Protein AF-A0A1W9QGC0-F1 (afdb_monomer_lite)

Foldseek 3Di:
DDPVVVVVPDPDPDPDKDFDDKAAPCPDPCVPDDDDDDDADDPDRPVVVVVVVVCVVVRIDTDID

Structure (mmCIF, N/CA/C/O backbone):
data_AF-A0A1W9QGC0-F1
#
_entry.id   AF-A0A1W9QGC0-F1
#
loop_
_atom_site.group_PDB
_atom_site.id
_atom_site.type_symbol
_atom_site.label_atom_id
_atom_site.label_alt_id
_atom_site.label_comp_id
_atom_site.label_asym_id
_atom_site.label_entity_id
_atom_site.label_seq_id
_atom_site.pdbx_PDB_ins_code
_atom_site.Cartn_x
_atom_site.Cartn_y
_atom_site.Cartn_z
_atom_site.occupancy
_atom_site.B_iso_or_equiv
_atom_site.auth_seq_id
_atom_site.auth_comp_id
_atom_site.auth_asym_id
_atom_site.auth_atom_id
_atom_site.pdbx_PDB_model_num
ATOM 1 N N . MET A 1 1 ? -1.707 -13.824 -35.749 1.00 47.75 1 MET A N 1
ATOM 2 C CA . MET A 1 1 ? -1.780 -13.275 -34.377 1.00 47.75 1 MET A CA 1
ATOM 3 C C . MET A 1 1 ? -0.371 -13.372 -33.855 1.00 47.75 1 MET A C 1
ATOM 5 O O . MET A 1 1 ? 0.010 -14.363 -33.243 1.00 47.75 1 MET A O 1
ATOM 9 N N . ASP A 1 2 ? 0.424 -12.423 -34.319 1.00 48.03 2 ASP A N 1
ATOM 10 C CA . ASP A 1 2 ? 1.875 -12.440 -34.273 1.00 48.03 2 ASP A CA 1
ATOM 11 C C . ASP A 1 2 ? 2.329 -11.913 -32.910 1.00 48.03 2 ASP A C 1
ATOM 13 O O . ASP A 1 2 ? 1.698 -11.024 -32.340 1.00 48.03 2 ASP A O 1
ATOM 17 N N . ALA A 1 3 ? 3.384 -12.500 -32.345 1.00 60.59 3 ALA A N 1
ATOM 18 C CA . ALA A 1 3 ? 3.837 -12.222 -30.979 1.00 60.59 3 ALA A CA 1
ATOM 19 C C . ALA A 1 3 ? 4.167 -10.732 -30.725 1.00 60.59 3 ALA A C 1
ATOM 21 O O . ALA A 1 3 ? 4.098 -10.272 -29.585 1.00 60.59 3 ALA A O 1
ATOM 22 N N . ASP A 1 4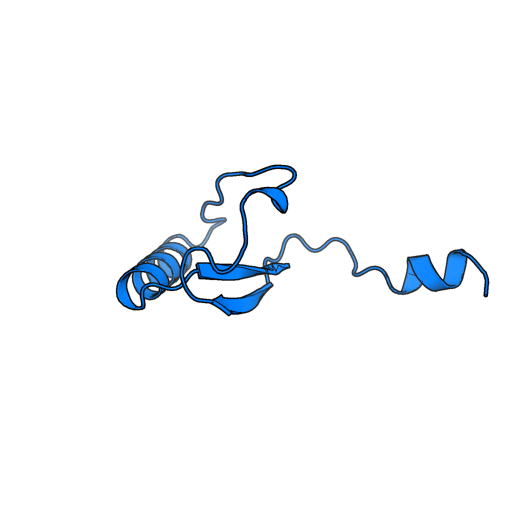 ? 4.460 -9.977 -31.785 1.00 58.34 4 ASP A N 1
ATOM 23 C CA . ASP A 1 4 ? 4.731 -8.536 -31.763 1.00 58.34 4 ASP A CA 1
ATOM 24 C C . ASP A 1 4 ? 3.504 -7.664 -31.419 1.00 58.34 4 ASP A C 1
ATOM 26 O O . ASP A 1 4 ? 3.657 -6.603 -30.806 1.00 58.34 4 ASP A O 1
ATOM 30 N N . ASP A 1 5 ? 2.281 -8.119 -31.723 1.00 55.66 5 ASP A N 1
ATOM 31 C CA . ASP A 1 5 ? 1.048 -7.399 -31.350 1.00 55.66 5 ASP A CA 1
ATOM 32 C C . ASP A 1 5 ? 0.810 -7.451 -29.831 1.00 55.66 5 ASP A C 1
ATOM 34 O O . ASP A 1 5 ? 0.311 -6.499 -29.227 1.00 55.66 5 ASP A O 1
ATOM 38 N N . LEU A 1 6 ? 1.216 -8.550 -29.186 1.00 59.00 6 LEU A N 1
ATOM 39 C CA . LEU A 1 6 ? 1.040 -8.755 -27.749 1.00 59.00 6 LEU A CA 1
ATOM 40 C C . LEU A 1 6 ? 2.017 -7.903 -26.922 1.00 59.00 6 LEU A C 1
ATOM 42 O O . LEU A 1 6 ? 1.663 -7.419 -25.848 1.00 59.00 6 LEU A O 1
ATOM 46 N N . ALA A 1 7 ? 3.228 -7.673 -27.439 1.00 58.91 7 ALA A N 1
ATOM 47 C CA . ALA A 1 7 ? 4.242 -6.839 -26.794 1.00 58.91 7 ALA A CA 1
ATOM 48 C C . ALA A 1 7 ? 3.893 -5.339 -26.833 1.00 58.91 7 ALA A C 1
ATOM 50 O O . ALA A 1 7 ? 4.218 -4.607 -25.900 1.00 58.91 7 ALA A O 1
ATOM 51 N N . SER A 1 8 ? 3.182 -4.883 -27.869 1.00 55.84 8 SER A N 1
ATOM 52 C CA . SER A 1 8 ? 2.735 -3.484 -27.995 1.00 55.84 8 SER A CA 1
ATOM 53 C C . SER A 1 8 ? 1.572 -3.122 -27.060 1.00 55.84 8 SER A C 1
ATOM 55 O O . SER A 1 8 ? 1.309 -1.941 -26.833 1.00 55.84 8 SER A O 1
ATOM 57 N N . LEU A 1 9 ? 0.890 -4.127 -26.497 1.00 59.09 9 LEU A N 1
ATOM 58 C CA . LEU A 1 9 ? -0.139 -3.963 -25.464 1.00 59.09 9 LEU A CA 1
ATOM 59 C C . LEU A 1 9 ? 0.443 -3.871 -24.048 1.00 59.09 9 LEU A C 1
ATOM 61 O O . LEU A 1 9 ? -0.277 -3.500 -23.119 1.00 59.09 9 LEU A O 1
ATOM 65 N N . ALA A 1 10 ? 1.721 -4.217 -23.862 1.00 59.50 10 ALA A N 1
ATOM 66 C CA . ALA A 1 10 ? 2.362 -4.119 -22.562 1.00 59.50 10 ALA A CA 1
ATOM 67 C C . ALA A 1 10 ? 2.473 -2.634 -22.163 1.00 59.50 10 ALA A C 1
ATOM 69 O O . ALA A 1 10 ? 3.015 -1.829 -22.930 1.00 59.50 10 ALA A O 1
ATOM 70 N N . PRO A 1 11 ? 1.976 -2.239 -20.976 1.00 58.31 11 PRO A N 1
ATOM 71 C CA . PRO A 1 11 ? 2.158 -0.883 -20.483 1.00 58.31 11 PRO A CA 1
ATOM 72 C C . PRO A 1 11 ? 3.648 -0.543 -20.454 1.00 58.31 11 PRO A C 1
ATOM 74 O O . PRO A 1 11 ? 4.475 -1.364 -20.049 1.00 58.31 11 PRO A O 1
ATOM 77 N N . LYS A 1 12 ? 4.007 0.678 -20.869 1.00 58.22 12 LYS A N 1
ATOM 78 C CA . LYS A 1 12 ? 5.377 1.174 -20.685 1.00 58.22 12 LYS A CA 1
ATOM 79 C C . LYS A 1 12 ? 5.743 1.036 -19.203 1.00 58.22 12 LYS A C 1
ATOM 81 O O . LYS A 1 12 ? 4.896 1.368 -18.373 1.00 58.22 12 LYS A O 1
ATOM 86 N N . PRO A 1 13 ? 6.970 0.604 -18.861 1.00 55.66 13 PRO A N 1
ATOM 87 C CA . PRO A 1 13 ? 7.398 0.498 -17.474 1.00 55.66 13 PRO A CA 1
ATOM 88 C C . PRO A 1 13 ? 7.404 1.898 -16.859 1.00 55.66 13 PRO A C 1
ATOM 90 O O . PRO A 1 13 ? 8.328 2.687 -17.054 1.00 55.66 13 PRO A O 1
ATOM 93 N N . SER A 1 14 ? 6.321 2.228 -16.168 1.00 64.25 14 SER A N 1
ATOM 94 C CA . SER A 1 14 ? 6.191 3.430 -15.367 1.00 64.25 14 SER A CA 1
ATOM 95 C C . SER A 1 14 ? 6.552 3.046 -13.937 1.00 64.25 14 SER A C 1
ATOM 97 O O . SER A 1 14 ? 6.182 1.974 -13.470 1.00 64.25 14 SER A O 1
ATOM 99 N N . ARG A 1 15 ? 7.295 3.904 -13.236 1.00 66.25 15 ARG A N 1
ATOM 100 C CA . ARG A 1 15 ? 7.560 3.730 -11.797 1.00 66.25 15 ARG A CA 1
ATOM 101 C C . ARG A 1 15 ? 6.398 4.249 -10.941 1.00 66.25 15 ARG A C 1
ATOM 103 O O . ARG A 1 15 ? 6.535 4.359 -9.728 1.00 66.25 15 ARG A O 1
ATOM 110 N N . THR A 1 16 ? 5.293 4.628 -11.576 1.00 80.00 16 THR A N 1
ATOM 111 C CA . THR A 1 16 ? 4.105 5.147 -10.916 1.00 80.00 16 THR A CA 1
ATOM 112 C C . THR A 1 16 ? 3.253 3.975 -10.468 1.00 80.00 16 THR A C 1
ATOM 114 O O . THR A 1 16 ? 2.861 3.160 -11.292 1.00 80.00 16 THR A O 1
ATOM 117 N N . ILE A 1 17 ? 2.976 3.923 -9.169 1.00 83.69 17 ILE A N 1
ATOM 118 C CA . ILE A 1 17 ? 2.083 2.943 -8.562 1.00 83.69 17 ILE A CA 1
ATOM 119 C C . ILE A 1 17 ? 0.668 3.516 -8.623 1.00 83.69 17 ILE A C 1
ATOM 121 O O . ILE A 1 17 ? 0.363 4.503 -7.950 1.00 83.69 17 ILE A O 1
ATOM 125 N N . GLU A 1 18 ? -0.191 2.921 -9.445 1.00 88.06 18 GLU A N 1
ATOM 126 C CA . GLU A 1 18 ? -1.598 3.314 -9.560 1.00 88.06 18 GLU A CA 1
ATOM 127 C C . GLU A 1 18 ? -2.468 2.383 -8.709 1.00 88.06 18 GLU A C 1
ATOM 129 O O . GLU A 1 18 ? -2.564 1.188 -8.992 1.00 88.06 18 GLU A O 1
ATOM 134 N N . ILE A 1 19 ? -3.143 2.918 -7.684 1.00 90.94 19 ILE A N 1
ATOM 135 C CA . ILE A 1 19 ? -4.104 2.134 -6.896 1.00 90.94 19 ILE A CA 1
ATOM 136 C C . ILE A 1 19 ? -5.348 1.876 -7.742 1.00 90.94 19 ILE A C 1
ATOM 138 O O . ILE A 1 19 ? -6.036 2.801 -8.164 1.00 90.94 19 ILE A O 1
ATOM 142 N N . SER A 1 20 ? -5.657 0.602 -7.942 1.00 92.81 20 SER A N 1
ATOM 143 C CA . SER A 1 20 ? -6.803 0.149 -8.725 1.00 92.81 20 SER A CA 1
ATOM 144 C C . SER A 1 20 ? -8.009 -0.211 -7.855 1.00 92.81 20 SER A C 1
ATOM 146 O O . SER A 1 20 ? -9.141 0.072 -8.236 1.00 92.81 20 SER A O 1
ATOM 148 N N . HIS A 1 21 ? -7.782 -0.833 -6.692 1.00 94.25 21 HIS A N 1
ATOM 149 C CA . HIS A 1 21 ? -8.844 -1.361 -5.833 1.00 94.25 21 HIS A CA 1
ATOM 150 C C . HIS A 1 21 ? -8.446 -1.318 -4.358 1.00 94.25 21 HIS A C 1
ATOM 152 O O . HIS A 1 21 ? -7.265 -1.404 -4.024 1.00 94.25 21 HIS A O 1
ATOM 158 N N . PHE A 1 22 ? -9.455 -1.264 -3.487 1.00 96.31 22 PHE A N 1
ATOM 159 C CA . PHE A 1 22 ? -9.321 -1.493 -2.051 1.00 96.31 22 PHE A CA 1
ATOM 160 C C . PHE A 1 22 ? -10.096 -2.755 -1.682 1.00 96.31 22 PHE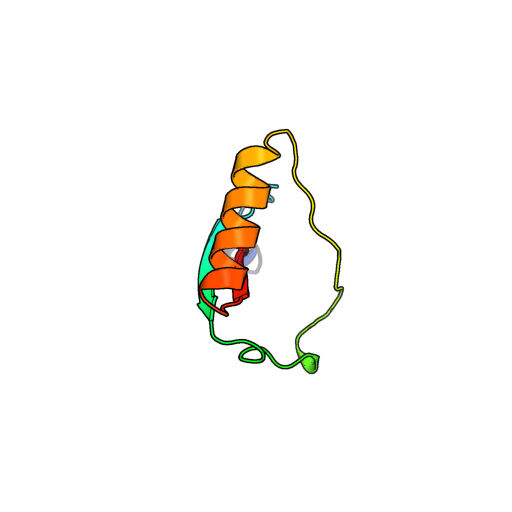 A C 1
ATOM 162 O O . PHE A 1 22 ? -11.271 -2.881 -2.036 1.00 96.31 22 PHE A O 1
ATOM 169 N N . VAL A 1 23 ? -9.447 -3.687 -0.996 1.00 95.62 23 VAL A N 1
ATOM 170 C CA . VAL A 1 23 ? -10.010 -4.998 -0.651 1.00 95.62 23 VAL A CA 1
ATOM 171 C C . VAL A 1 23 ? -9.929 -5.250 0.848 1.00 95.62 23 VAL A C 1
ATOM 173 O O . VAL A 1 23 ? -9.175 -4.593 1.560 1.00 95.62 23 VAL A O 1
ATOM 176 N N . ALA A 1 24 ? -10.724 -6.195 1.345 1.00 95.31 24 ALA A N 1
ATOM 177 C CA . ALA A 1 24 ? -10.609 -6.633 2.729 1.00 95.31 24 ALA A CA 1
ATOM 178 C C . ALA A 1 24 ? -9.248 -7.319 2.975 1.00 95.31 24 ALA A C 1
ATOM 180 O O . ALA A 1 24 ? -8.684 -7.898 2.042 1.00 95.31 24 ALA A O 1
ATOM 181 N N . PRO A 1 25 ? -8.742 -7.321 4.218 1.00 92.12 25 PRO A N 1
ATOM 182 C CA . PRO A 1 25 ? -7.505 -8.008 4.548 1.00 92.12 25 PRO A CA 1
ATOM 183 C C . PRO A 1 25 ? -7.618 -9.501 4.234 1.00 92.12 25 PRO A C 1
ATOM 185 O O . PRO A 1 25 ? -8.655 -10.114 4.510 1.00 92.12 25 PRO A O 1
ATOM 188 N N . ASN A 1 26 ? -6.556 -10.100 3.694 1.00 90.19 26 ASN A N 1
ATOM 189 C CA . ASN A 1 26 ? -6.528 -11.498 3.225 1.00 90.19 26 ASN A CA 1
ATOM 190 C C . ASN A 1 26 ? -7.466 -11.816 2.046 1.00 90.19 26 ASN A C 1
ATOM 192 O O . ASN A 1 26 ? -7.722 -12.988 1.768 1.00 90.19 26 ASN A O 1
ATOM 196 N N . ALA A 1 27 ? -7.974 -10.809 1.330 1.00 93.50 27 ALA A N 1
ATOM 197 C CA . ALA A 1 27 ? -8.676 -11.054 0.069 1.00 93.50 27 ALA A CA 1
ATOM 198 C C . ALA A 1 27 ? -7.746 -11.650 -1.006 1.00 93.50 27 ALA A C 1
ATOM 200 O O . ALA A 1 27 ? -8.224 -12.299 -1.936 1.00 93.50 27 ALA A O 1
ATOM 201 N N . VAL A 1 28 ? -6.431 -11.445 -0.872 1.00 89.69 28 VAL A N 1
ATOM 202 C CA . VAL A 1 28 ? -5.402 -12.078 -1.700 1.00 89.69 28 VAL A CA 1
ATOM 203 C C . VAL A 1 28 ? -4.665 -13.120 -0.866 1.00 89.69 28 VAL A C 1
ATOM 205 O O . VAL A 1 28 ? -4.059 -12.808 0.157 1.00 89.69 28 VAL A O 1
ATOM 208 N N . GLU A 1 29 ? -4.713 -14.377 -1.303 1.00 90.44 29 GLU A N 1
ATOM 209 C CA . GLU A 1 29 ? -3.988 -15.453 -0.631 1.00 90.44 29 GLU A CA 1
ATOM 210 C C . GLU A 1 29 ? -2.466 -15.314 -0.846 1.00 90.44 29 GLU A C 1
ATOM 212 O O . GLU A 1 29 ? -2.034 -15.058 -1.973 1.00 90.44 29 GLU A O 1
ATOM 217 N N . PRO A 1 30 ? -1.620 -15.566 0.175 1.00 88.69 30 PRO A N 1
ATOM 218 C CA . PRO A 1 30 ? -0.163 -15.422 0.062 1.00 88.69 30 PRO A CA 1
ATOM 219 C C . PRO A 1 30 ? 0.498 -16.266 -1.037 1.00 88.69 30 PRO A C 1
ATOM 221 O O . PRO A 1 30 ? 1.606 -15.957 -1.462 1.00 88.69 30 PRO A O 1
ATOM 224 N N . VAL A 1 31 ? -0.167 -17.325 -1.515 1.00 92.25 31 VAL A N 1
ATOM 225 C CA . VAL A 1 31 ? 0.304 -18.154 -2.640 1.00 92.25 31 VAL A CA 1
ATOM 226 C C . VAL A 1 31 ? 0.468 -17.353 -3.938 1.00 92.25 31 VAL A C 1
ATOM 228 O O . VAL A 1 31 ? 1.238 -17.748 -4.810 1.00 92.25 31 VAL A O 1
ATOM 231 N N . TRP A 1 32 ? -0.217 -16.213 -4.056 1.00 89.44 32 TRP A N 1
ATOM 232 C CA . TRP A 1 32 ? -0.124 -15.309 -5.202 1.00 89.44 32 TRP A CA 1
ATOM 233 C C . TRP A 1 32 ? 1.034 -14.304 -5.095 1.00 89.44 32 TRP A C 1
ATOM 235 O O . TRP A 1 32 ? 1.227 -13.499 -6.004 1.00 89.44 32 TRP A O 1
ATOM 245 N N . TYR A 1 33 ? 1.811 -14.322 -4.007 1.00 87.81 33 TYR A N 1
ATOM 246 C CA . TYR A 1 33 ? 2.935 -13.405 -3.818 1.00 87.81 33 TYR A CA 1
ATOM 247 C C . TYR A 1 33 ? 4.211 -13.991 -4.417 1.00 87.81 33 TYR A C 1
ATOM 249 O O . TYR A 1 33 ? 4.744 -14.984 -3.931 1.00 87.81 33 TYR A O 1
ATOM 257 N N . GLU A 1 34 ? 4.737 -13.347 -5.458 1.00 89.62 34 GLU A N 1
ATOM 258 C CA . GLU A 1 34 ? 5.982 -13.792 -6.088 1.00 89.62 34 GLU A CA 1
ATOM 259 C C . GLU A 1 34 ? 7.217 -13.256 -5.346 1.00 89.62 34 GLU A C 1
ATOM 261 O O . GLU A 1 34 ? 8.125 -14.008 -4.991 1.00 89.62 34 GLU A O 1
ATOM 266 N N . ARG A 1 35 ? 7.267 -11.937 -5.110 1.00 88.50 35 ARG A N 1
ATOM 267 C CA . ARG A 1 35 ? 8.410 -11.243 -4.493 1.00 88.50 35 ARG A CA 1
ATOM 268 C C . ARG A 1 35 ? 7.925 -10.088 -3.618 1.00 88.50 35 ARG A C 1
ATOM 270 O O . ARG A 1 35 ? 7.867 -8.960 -4.103 1.00 88.50 35 ARG A O 1
ATOM 277 N N . PRO A 1 36 ? 7.553 -10.341 -2.355 1.00 88.69 36 PRO A N 1
ATOM 278 C CA . PRO A 1 36 ? 7.126 -9.272 -1.462 1.00 88.69 36 PRO A CA 1
ATOM 279 C C . PRO A 1 36 ? 8.281 -8.293 -1.212 1.00 88.69 36 PRO A C 1
ATOM 281 O O . PRO A 1 36 ? 9.419 -8.703 -0.976 1.00 88.69 36 PRO A O 1
ATOM 284 N N . TYR A 1 37 ? 7.983 -6.997 -1.254 1.00 89.56 37 TYR A N 1
ATOM 285 C CA . TYR A 1 37 ? 8.932 -5.923 -0.972 1.00 89.56 37 TYR A CA 1
ATOM 286 C C . TYR A 1 37 ? 8.276 -4.852 -0.105 1.00 89.56 37 TYR A C 1
ATOM 288 O O . TYR A 1 37 ? 7.059 -4.675 -0.122 1.00 89.56 37 TYR A O 1
ATOM 296 N N . TYR A 1 38 ? 9.097 -4.126 0.650 1.00 89.56 38 TYR A N 1
ATOM 297 C CA . TYR A 1 38 ? 8.640 -2.944 1.367 1.00 89.56 38 TYR A CA 1
ATOM 298 C C . TYR A 1 38 ? 8.611 -1.756 0.412 1.00 89.56 38 TYR A C 1
ATOM 300 O O . TYR A 1 38 ? 9.600 -1.471 -0.265 1.00 89.56 38 TYR A O 1
ATOM 308 N N . LEU A 1 39 ? 7.472 -1.074 0.366 1.00 89.44 39 LEU A N 1
ATOM 309 C CA . LEU A 1 39 ? 7.326 0.212 -0.298 1.00 89.44 39 LEU A CA 1
ATOM 310 C C . LEU A 1 39 ? 7.529 1.324 0.736 1.00 89.44 39 LEU A C 1
ATOM 312 O O . LEU A 1 39 ? 7.132 1.181 1.890 1.00 89.44 39 LEU A O 1
ATOM 316 N N . GLY A 1 40 ? 8.164 2.413 0.319 1.00 90.31 40 GLY A N 1
ATOM 317 C CA . GLY A 1 40 ? 8.293 3.640 1.095 1.00 90.31 40 GLY A CA 1
ATOM 318 C C . GLY A 1 40 ? 8.027 4.853 0.205 1.00 90.31 40 GLY A C 1
ATOM 319 O O . GLY A 1 40 ? 7.928 4.692 -1.016 1.00 90.31 40 GLY A O 1
ATOM 320 N N . PRO A 1 41 ? 7.897 6.049 0.794 1.00 90.38 41 PRO A N 1
ATOM 321 C CA . PRO A 1 41 ? 7.700 7.273 0.031 1.00 90.38 41 PRO A CA 1
ATOM 322 C C . PRO A 1 41 ? 8.899 7.579 -0.878 1.00 90.38 41 PRO A C 1
ATOM 324 O O . PRO A 1 41 ? 10.045 7.283 -0.539 1.00 90.38 41 PRO A O 1
ATOM 327 N N . ASP A 1 42 ? 8.621 8.203 -2.024 1.00 86.81 42 ASP A N 1
ATOM 328 C CA . ASP A 1 42 ? 9.622 8.739 -2.957 1.00 86.81 42 ASP A CA 1
ATOM 329 C C . ASP A 1 42 ? 9.359 10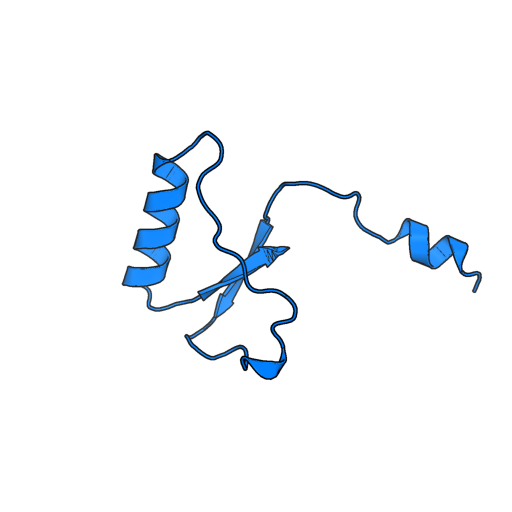.240 -3.160 1.00 86.81 42 ASP A C 1
ATOM 331 O O . ASP A 1 42 ? 8.676 10.657 -4.094 1.00 86.81 42 ASP A O 1
ATOM 335 N N . GLY A 1 43 ? 9.830 11.053 -2.211 1.00 88.31 43 GLY A N 1
ATOM 336 C CA . GLY A 1 43 ? 9.771 12.519 -2.267 1.00 88.31 43 GLY A CA 1
ATOM 337 C C . GLY A 1 43 ? 8.515 13.181 -1.682 1.00 88.31 43 GLY A C 1
ATOM 338 O O . GLY A 1 43 ? 8.563 14.380 -1.41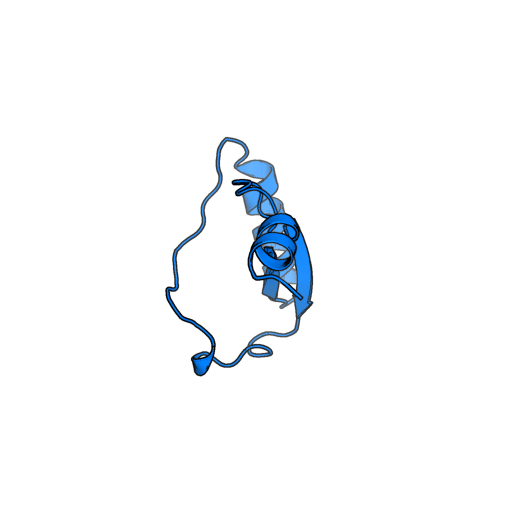7 1.00 88.31 43 GLY A O 1
ATOM 339 N N . ASP A 1 44 ? 7.433 12.436 -1.435 1.00 91.00 44 ASP A N 1
ATOM 340 C CA . ASP A 1 44 ? 6.212 12.929 -0.772 1.00 91.00 44 ASP A CA 1
ATOM 341 C C . ASP A 1 44 ? 5.799 12.017 0.397 1.00 91.00 44 ASP A C 1
ATOM 343 O O . ASP A 1 44 ? 4.962 11.115 0.276 1.00 91.00 44 ASP A O 1
ATOM 347 N N . ASP A 1 45 ? 6.439 12.247 1.543 1.00 94.50 45 ASP A N 1
ATOM 348 C CA . ASP A 1 45 ? 6.222 11.478 2.768 1.00 94.50 45 ASP A CA 1
ATOM 349 C C . ASP A 1 45 ? 4.810 11.696 3.334 1.00 94.50 45 ASP A C 1
ATOM 351 O O . ASP A 1 45 ? 4.178 10.750 3.808 1.00 94.50 45 ASP A O 1
ATOM 355 N N . GLU A 1 46 ? 4.291 12.928 3.275 1.00 95.75 46 GLU A N 1
ATOM 356 C CA . GLU A 1 46 ? 2.994 13.285 3.860 1.00 95.75 46 GLU A CA 1
ATOM 357 C C . GLU A 1 46 ? 1.855 12.535 3.167 1.00 95.75 46 GLU A C 1
ATOM 359 O O . GLU A 1 46 ? 1.0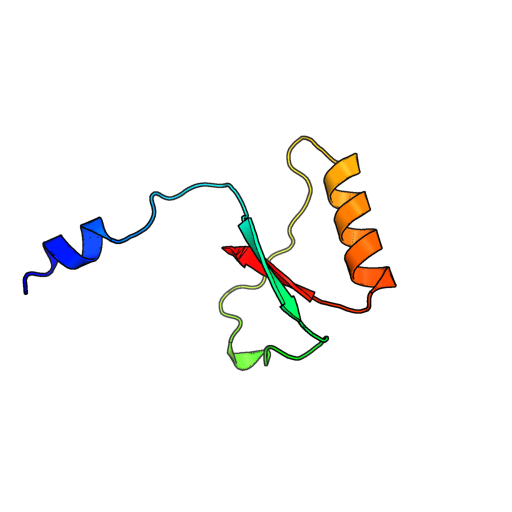59 11.872 3.840 1.00 95.75 46 GLU A O 1
ATOM 364 N N . SER A 1 47 ? 1.814 12.558 1.830 1.00 93.00 47 SER A N 1
ATOM 365 C CA . SER A 1 47 ? 0.800 11.826 1.064 1.00 93.00 47 SER A CA 1
ATOM 366 C C . SER A 1 47 ? 0.894 10.314 1.284 1.00 93.00 47 SER A C 1
ATOM 368 O O . SER A 1 47 ? -0.134 9.643 1.420 1.00 93.00 47 SER A O 1
ATOM 370 N N . TYR A 1 48 ? 2.114 9.768 1.363 1.00 93.38 48 TYR A N 1
ATOM 371 C CA . TYR A 1 48 ? 2.331 8.345 1.630 1.00 93.38 48 TYR A CA 1
ATOM 372 C C . TYR A 1 48 ? 1.764 7.930 2.993 1.00 93.38 48 TYR A C 1
ATOM 374 O O . TYR A 1 48 ? 0.990 6.972 3.086 1.00 93.38 48 TYR A O 1
ATOM 382 N N . PHE A 1 49 ? 2.103 8.665 4.056 1.00 96.06 49 PHE A N 1
ATOM 383 C CA . PHE A 1 49 ? 1.618 8.346 5.398 1.00 96.06 49 PHE A CA 1
ATOM 384 C C . PHE A 1 49 ? 0.122 8.629 5.565 1.00 96.06 49 PHE A C 1
ATOM 386 O O . PHE A 1 49 ? -0.553 7.881 6.273 1.00 96.06 49 PHE A O 1
ATOM 393 N N . ALA A 1 50 ? -0.428 9.637 4.882 1.00 96.12 50 ALA A N 1
ATOM 394 C CA . ALA A 1 50 ? -1.868 9.882 4.859 1.00 96.12 50 ALA A CA 1
ATOM 395 C C . ALA A 1 50 ? -2.634 8.700 4.240 1.00 96.12 50 ALA A C 1
ATOM 397 O O . ALA A 1 50 ? -3.641 8.254 4.798 1.00 96.12 50 ALA A O 1
ATOM 398 N N . LEU A 1 51 ? -2.134 8.147 3.128 1.00 93.88 51 LEU A N 1
ATOM 399 C CA . LEU A 1 51 ? -2.695 6.941 2.521 1.00 93.88 51 LEU A CA 1
ATOM 400 C C . LEU A 1 51 ? -2.581 5.734 3.461 1.00 93.88 51 LEU A C 1
ATOM 402 O O . LEU A 1 51 ? -3.574 5.037 3.670 1.00 93.88 51 LEU A O 1
ATOM 406 N N . ALA A 1 52 ? -1.402 5.499 4.044 1.00 95.00 52 ALA A N 1
ATOM 407 C CA . ALA A 1 52 ? -1.185 4.386 4.968 1.00 95.00 52 ALA A CA 1
ATOM 408 C C . ALA A 1 52 ? -2.151 4.446 6.166 1.00 95.00 52 ALA A C 1
ATOM 410 O O . ALA A 1 52 ? -2.808 3.454 6.485 1.00 95.00 52 ALA A O 1
ATOM 411 N N . ALA A 1 53 ? -2.320 5.629 6.764 1.00 97.19 53 ALA A N 1
ATOM 412 C CA . ALA A 1 53 ? -3.263 5.843 7.858 1.00 97.19 53 ALA A CA 1
ATOM 413 C C . ALA A 1 53 ? -4.723 5.630 7.423 1.00 97.19 53 ALA A C 1
ATOM 415 O O . ALA A 1 53 ? -5.524 5.084 8.182 1.00 97.19 53 ALA A O 1
ATOM 416 N N . ALA A 1 54 ? -5.092 6.040 6.205 1.00 96.81 54 ALA A N 1
ATOM 417 C CA . ALA A 1 54 ? -6.437 5.825 5.680 1.00 96.81 54 ALA A CA 1
ATOM 418 C C . ALA A 1 54 ? -6.743 4.333 5.458 1.00 96.81 54 ALA A C 1
ATOM 420 O O . ALA A 1 54 ? -7.843 3.889 5.792 1.00 96.81 54 ALA A O 1
ATOM 421 N N . LEU A 1 55 ? -5.785 3.561 4.931 1.00 95.81 55 LEU A N 1
ATOM 422 C CA . LEU A 1 55 ? -5.904 2.107 4.764 1.00 95.81 55 LEU A CA 1
ATOM 423 C C . LEU A 1 55 ? -6.091 1.404 6.114 1.00 95.81 55 LEU A C 1
ATOM 425 O O . LEU A 1 55 ? -7.009 0.596 6.263 1.00 95.81 55 LEU A O 1
ATOM 429 N N . GLU A 1 56 ? -5.284 1.777 7.113 1.00 96.56 56 GLU A N 1
ATOM 430 C CA . GLU A 1 56 ? -5.370 1.236 8.473 1.00 96.56 56 GLU A CA 1
ATOM 431 C C . GLU A 1 56 ? -6.728 1.539 9.123 1.00 96.56 56 GLU A C 1
ATOM 433 O O . GLU A 1 56 ? -7.404 0.629 9.602 1.00 96.56 56 GLU A O 1
ATOM 438 N N . GLN A 1 57 ? -7.188 2.793 9.070 1.00 97.50 57 GLN A N 1
ATOM 439 C CA . GLN A 1 57 ? -8.480 3.198 9.644 1.00 97.50 57 GLN A CA 1
ATOM 440 C C . GLN A 1 57 ? -9.676 2.506 8.984 1.00 97.50 57 GLN A C 1
ATOM 442 O O . GLN A 1 57 ? -10.692 2.251 9.632 1.00 97.50 57 GLN A O 1
ATOM 447 N N . ARG A 1 58 ? -9.583 2.240 7.679 1.00 96.69 58 ARG A N 1
ATOM 448 C CA . ARG A 1 58 ? -10.624 1.551 6.907 1.00 96.69 58 ARG A CA 1
ATOM 449 C C . ARG A 1 58 ? -10.548 0.032 7.068 1.00 96.69 58 ARG A C 1
ATOM 451 O O . ARG A 1 58 ? -11.534 -0.633 6.760 1.00 96.69 58 ARG A O 1
ATOM 458 N N . GLY A 1 59 ? -9.412 -0.498 7.523 1.00 96.50 59 GLY A N 1
ATOM 459 C CA . GLY A 1 59 ? -9.144 -1.930 7.574 1.00 96.50 59 GLY A CA 1
ATOM 460 C C . GLY A 1 59 ? -9.177 -2.562 6.185 1.00 96.50 59 GLY A C 1
ATOM 461 O O . GLY A 1 59 ? -9.849 -3.572 6.002 1.00 96.50 59 GLY A O 1
ATOM 462 N N . VAL A 1 60 ? -8.519 -1.940 5.203 1.00 96.62 60 VAL A N 1
ATOM 463 C CA . VAL A 1 60 ? -8.459 -2.416 3.809 1.00 96.62 60 VAL A CA 1
ATOM 464 C C . VAL A 1 60 ? -7.024 -2.436 3.289 1.00 96.62 60 VAL A C 1
ATOM 466 O O . VAL A 1 60 ? -6.172 -1.683 3.753 1.00 96.62 60 VAL A O 1
ATOM 469 N N . GLU A 1 61 ? -6.776 -3.266 2.282 1.00 95.06 61 GLU A N 1
ATOM 470 C CA . GLU A 1 61 ? -5.516 -3.356 1.542 1.00 95.06 61 GLU A CA 1
ATOM 471 C C . GLU A 1 61 ? -5.688 -2.762 0.136 1.00 95.06 61 GLU A C 1
ATOM 473 O O . GLU A 1 61 ? -6.763 -2.859 -0.461 1.00 95.06 61 GLU A O 1
ATOM 478 N N . GLY A 1 62 ? -4.643 -2.127 -0.402 1.00 93.75 62 GLY A N 1
ATOM 479 C CA . GLY A 1 62 ? -4.656 -1.535 -1.743 1.00 93.75 62 GLY A CA 1
ATOM 480 C C . GLY A 1 62 ? -4.018 -2.451 -2.789 1.00 93.75 62 GLY A C 1
ATOM 481 O O . GLY A 1 62 ? -2.898 -2.914 -2.596 1.00 93.75 62 GLY A O 1
ATOM 482 N N . ILE A 1 63 ? -4.695 -2.667 -3.920 1.00 92.94 63 ILE A N 1
ATOM 483 C CA . ILE A 1 63 ? -4.132 -3.357 -5.091 1.00 92.94 63 ILE A CA 1
ATOM 484 C C . ILE A 1 63 ? -3.667 -2.311 -6.095 1.00 92.94 63 ILE A C 1
ATOM 486 O O . ILE A 1 63 ? -4.479 -1.508 -6.566 1.00 92.94 63 ILE A O 1
ATOM 490 N N . ALA A 1 64 ? -2.391 -2.352 -6.469 1.00 91.00 64 ALA A N 1
ATOM 491 C CA . ALA A 1 64 ? -1.799 -1.395 -7.392 1.00 91.00 64 ALA A CA 1
ATOM 492 C C . ALA A 1 64 ? -0.991 -2.060 -8.516 1.00 91.00 64 ALA A C 1
ATOM 494 O O . ALA A 1 64 ? -0.630 -3.234 -8.413 1.00 91.00 64 ALA A O 1
ATOM 495 N N . ARG A 1 65 ? -0.739 -1.303 -9.586 1.00 84.56 65 ARG A N 1
ATOM 496 C CA . ARG A 1 65 ? 0.050 -1.701 -10.763 1.00 84.56 65 ARG A CA 1
ATOM 497 C C . ARG A 1 65 ? 1.023 -0.605 -11.175 1.00 84.56 65 ARG A C 1
ATOM 499 O O . ARG A 1 65 ? 0.751 0.561 -10.809 1.00 84.56 65 ARG A O 1
#

Sequence (65 aa):
MDADDLASLAPKPSRTIEISHFVAPNAVEPVWYERPYYLGPDGDDESYFALAAALEQRGVEGIAR

pLDDT: mean 84.11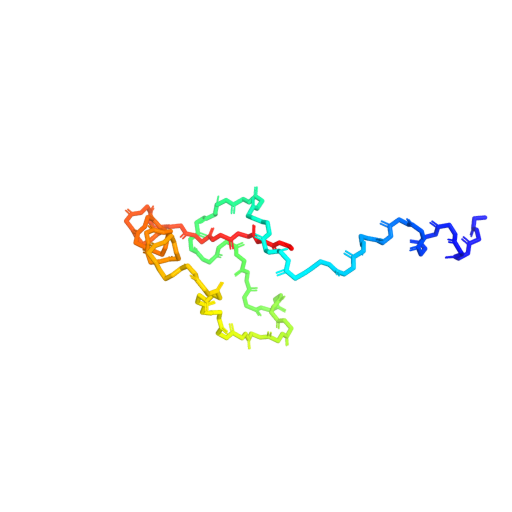, std 15.03, range [47.75, 97.5]

Radius of gyration: 15.53 Å; chains: 1; bounding box: 20×31×44 Å

Secondary structure (DSSP, 8-state):
--HHHHHTTSPP------EEEEE-TTSS-GGG-SS------SS-HHHHHHHHHHHHHHT-EEEE-